Protein AF-A0A353V825-F1 (afdb_monomer_lite)

Foldseek 3Di:
DQEDEAACCVPVNPCLVVCLVPVPNGAYEYAQFELPDPDGDDPVSSVVSVVSSCVRDPPVRYDYDHRDDND

Sequence (71 aa):
ADQFVLEFAGREMSELDVWKRHGTGRELGAGVVDVKGFNQDTTEDVARRIRRVLEVCPAEKLTVNPDCGFG

Radius of gyration: 11.61 Å; chains: 1; bounding box: 31×20×30 Å

Secondary structure (DSSP, 8-state):
--EEEEE-TTTTTTTHHHHHHH-TTSEEEEEEE-SS-SSPPPHHHHHHHHHHHHTTS-GGGEEEEESS---

pLDDT: mean 91.05, std 6.8, range [61.03, 97.44]

Structure (mmCIF, N/CA/C/O backbone):
data_AF-A0A353V825-F1
#
_entry.id   AF-A0A353V825-F1
#
loop_
_atom_site.group_PDB
_atom_site.id
_atom_site.type_symbol
_atom_site.label_atom_id
_atom_site.label_alt_id
_atom_site.label_comp_id
_atom_site.label_asym_id
_atom_site.label_entity_id
_atom_site.label_seq_id
_atom_site.pdbx_PDB_ins_code
_atom_site.Cartn_x
_atom_site.Cartn_y
_atom_site.Cartn_z
_atom_site.occupancy
_atom_site.B_iso_or_equiv
_atom_site.auth_seq_id
_atom_site.auth_comp_id
_atom_site.auth_asym_id
_atom_site.auth_atom_id
_atom_site.pdbx_PDB_model_num
ATOM 1 N N . ALA A 1 1 ? -1.572 -11.688 15.957 1.00 61.03 1 ALA A N 1
ATOM 2 C CA . ALA A 1 1 ? -0.909 -10.844 14.951 1.00 61.03 1 ALA A CA 1
ATOM 3 C C . ALA A 1 1 ? -1.816 -9.657 14.712 1.00 61.03 1 ALA A C 1
ATOM 5 O O . ALA A 1 1 ? -2.981 -9.870 14.388 1.00 61.03 1 ALA A O 1
ATOM 6 N N . ASP A 1 2 ? -1.307 -8.454 14.950 1.00 85.19 2 ASP A N 1
ATOM 7 C CA . ASP A 1 2 ? -2.094 -7.213 14.948 1.00 85.19 2 ASP A CA 1
ATOM 8 C C . ASP A 1 2 ? -2.115 -6.532 13.564 1.00 85.19 2 ASP A C 1
ATOM 10 O O . ASP A 1 2 ? -3.009 -5.740 13.260 1.00 85.19 2 ASP A O 1
ATOM 14 N N . GLN A 1 3 ? -1.194 -6.944 12.685 1.00 90.50 3 GLN A N 1
ATOM 15 C CA . GLN A 1 3 ? -1.023 -6.445 11.325 1.00 90.50 3 GLN A CA 1
ATOM 16 C C . GLN A 1 3 ? -1.047 -7.585 10.297 1.00 90.50 3 GLN A C 1
ATOM 18 O O . GLN A 1 3 ? -0.471 -8.654 10.520 1.00 90.50 3 GLN A O 1
ATOM 23 N N . PHE A 1 4 ? -1.688 -7.342 9.152 1.00 93.38 4 PHE A N 1
ATOM 24 C CA . PHE A 1 4 ? -1.656 -8.215 7.975 1.00 93.38 4 PHE A CA 1
ATOM 25 C C . PHE A 1 4 ? -0.865 -7.545 6.853 1.00 93.38 4 PHE A C 1
ATOM 27 O O . PHE A 1 4 ? -1.093 -6.372 6.575 1.00 93.38 4 PHE A O 1
ATOM 34 N N . VAL A 1 5 ? 0.024 -8.287 6.189 1.00 92.94 5 VAL A N 1
ATOM 35 C CA . VAL A 1 5 ? 0.807 -7.795 5.044 1.00 92.94 5 VAL A CA 1
ATOM 36 C C . VAL A 1 5 ? 0.281 -8.439 3.766 1.00 92.94 5 VAL A C 1
ATOM 38 O O . VAL A 1 5 ? 0.185 -9.664 3.700 1.00 92.94 5 VAL A O 1
ATOM 41 N N . LEU A 1 6 ? -0.091 -7.623 2.780 1.00 92.94 6 LEU A N 1
ATOM 42 C CA . LEU A 1 6 ? -0.711 -8.062 1.528 1.00 92.94 6 LEU A CA 1
ATOM 43 C C . LEU A 1 6 ? 0.064 -7.534 0.318 1.00 92.94 6 LEU A C 1
ATOM 45 O O . LEU A 1 6 ? 0.497 -6.385 0.322 1.00 92.94 6 LEU A O 1
ATOM 49 N N . GLU A 1 7 ? 0.193 -8.361 -0.720 1.00 92.81 7 GLU A N 1
ATOM 50 C CA . GLU A 1 7 ? 0.748 -7.976 -2.025 1.00 92.81 7 GLU A CA 1
ATOM 51 C C . GLU A 1 7 ? -0.357 -7.331 -2.876 1.00 92.81 7 GLU A C 1
ATOM 53 O O . GLU A 1 7 ? -1.325 -8.014 -3.214 1.00 92.81 7 GLU A O 1
ATOM 58 N N . PHE A 1 8 ? -0.241 -6.044 -3.224 1.00 91.81 8 PHE A N 1
ATOM 59 C CA . PHE A 1 8 ? -1.224 -5.368 -4.085 1.00 91.81 8 PHE A CA 1
ATOM 60 C C . PHE A 1 8 ? -0.673 -5.011 -5.468 1.00 91.81 8 PHE A C 1
ATOM 62 O O . PHE A 1 8 ? -1.462 -4.896 -6.411 1.00 91.81 8 PHE A O 1
ATOM 69 N N . ALA A 1 9 ? 0.641 -4.816 -5.619 1.00 87.50 9 ALA A N 1
ATOM 70 C CA . ALA A 1 9 ? 1.206 -4.312 -6.870 1.00 87.50 9 ALA A CA 1
ATOM 71 C C . ALA A 1 9 ? 1.134 -5.353 -7.995 1.00 87.50 9 ALA A C 1
ATOM 73 O O . ALA A 1 9 ? 0.552 -5.067 -9.043 1.00 87.50 9 ALA A O 1
ATOM 74 N N . GLY A 1 10 ? 1.617 -6.573 -7.749 1.00 83.00 10 GLY A N 1
ATOM 75 C CA . GLY A 1 10 ? 1.586 -7.683 -8.707 1.00 83.00 10 GLY A CA 1
ATOM 76 C C . GLY A 1 10 ? 0.200 -8.307 -8.918 1.00 83.00 10 GLY A C 1
ATOM 77 O O . GLY A 1 10 ? 0.048 -9.218 -9.728 1.00 83.00 10 GLY A O 1
ATOM 78 N N . ARG A 1 11 ? -0.821 -7.843 -8.183 1.00 81.19 11 ARG A N 1
ATOM 79 C CA . ARG A 1 11 ? -2.192 -8.391 -8.191 1.00 81.19 11 ARG A CA 1
ATOM 80 C C . ARG A 1 11 ? -3.250 -7.360 -8.579 1.00 81.19 11 ARG A C 1
ATOM 82 O O . ARG A 1 11 ? -4.424 -7.495 -8.243 1.00 81.19 11 ARG A O 1
ATOM 89 N N . GLU A 1 12 ? -2.823 -6.301 -9.266 1.00 84.00 12 GLU A N 1
ATOM 90 C CA . GLU A 1 12 ? -3.690 -5.242 -9.798 1.00 84.00 12 GLU A CA 1
ATOM 91 C C . GLU A 1 12 ? -4.634 -4.616 -8.750 1.00 84.00 12 GLU A C 1
ATOM 93 O O . GLU A 1 12 ? -5.709 -4.114 -9.079 1.00 84.00 12 GLU A O 1
ATOM 98 N N . MET A 1 13 ? -4.217 -4.588 -7.479 1.00 89.50 13 MET A N 1
ATOM 99 C CA . MET A 1 13 ? -5.007 -4.103 -6.340 1.00 89.50 13 MET A CA 1
ATOM 100 C C . MET A 1 13 ? -6.303 -4.894 -6.058 1.00 89.50 13 MET A C 1
ATOM 102 O O . MET A 1 13 ? -7.189 -4.375 -5.374 1.00 89.50 13 MET A O 1
ATOM 106 N N . SER A 1 14 ? -6.442 -6.127 -6.555 1.00 84.25 14 SER A N 1
ATOM 107 C C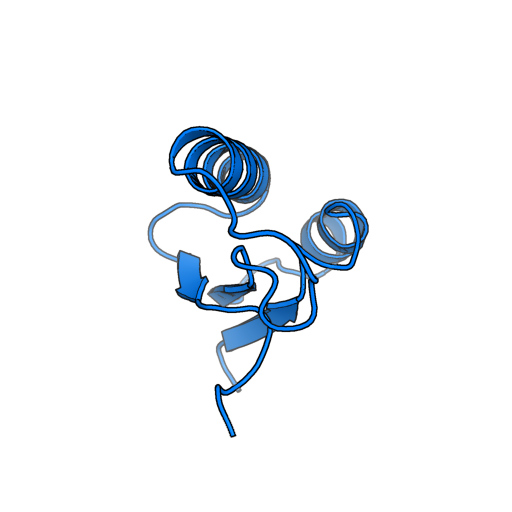A . SER A 1 14 ? -7.678 -6.923 -6.427 1.00 84.25 14 SER A CA 1
ATOM 108 C C . SER A 1 14 ? -8.074 -7.229 -4.971 1.00 84.25 14 SER A C 1
ATOM 110 O O . SER A 1 14 ? -9.246 -7.393 -4.635 1.00 84.25 14 SER A O 1
ATOM 112 N N . GLU A 1 15 ? -7.097 -7.224 -4.069 1.00 85.06 15 GLU A N 1
ATOM 113 C CA . GLU A 1 15 ? -7.243 -7.522 -2.648 1.00 85.06 15 GLU A CA 1
ATOM 114 C C . GLU A 1 15 ? -7.889 -6.379 -1.852 1.00 85.06 15 GLU A C 1
ATOM 116 O O . GLU A 1 15 ? -8.272 -6.585 -0.698 1.00 85.06 15 GLU A O 1
ATOM 121 N N . LEU A 1 16 ? -8.040 -5.179 -2.432 1.00 89.94 16 LEU A N 1
ATOM 122 C CA . LEU A 1 16 ? -8.642 -4.036 -1.733 1.00 89.94 16 LEU A CA 1
ATOM 123 C C . LEU A 1 16 ? -10.082 -4.330 -1.298 1.00 89.94 16 LEU A C 1
ATOM 125 O O . LEU A 1 16 ? -10.481 -3.966 -0.190 1.00 89.94 16 LEU A O 1
ATOM 129 N N . ASP A 1 17 ? -10.845 -5.045 -2.126 1.00 87.88 17 ASP A N 1
ATOM 130 C CA . ASP A 1 17 ? -12.218 -5.441 -1.801 1.00 87.88 17 ASP A CA 1
ATOM 131 C C . ASP A 1 17 ? -12.273 -6.441 -0.643 1.00 87.88 17 ASP A C 1
ATOM 133 O O . ASP A 1 17 ? -13.189 -6.402 0.185 1.00 87.88 17 ASP A O 1
ATOM 137 N N . VAL A 1 18 ? -11.277 -7.325 -0.556 1.00 89.44 18 VAL A N 1
ATOM 138 C CA . VAL A 1 18 ? -11.138 -8.280 0.549 1.00 89.44 18 VAL A CA 1
ATOM 139 C C . VAL A 1 18 ? -10.783 -7.530 1.829 1.00 89.44 18 VAL A C 1
ATOM 141 O O . VAL A 1 18 ? -11.417 -7.742 2.866 1.00 89.44 18 VAL A O 1
ATOM 144 N N . TRP A 1 19 ? -9.828 -6.599 1.752 1.00 92.88 19 TRP A N 1
ATOM 145 C CA . TRP A 1 19 ? -9.452 -5.760 2.886 1.00 92.88 19 TRP A CA 1
ATOM 146 C C . TRP A 1 19 ? -10.639 -4.947 3.405 1.00 92.88 19 TRP A C 1
ATOM 148 O O . TRP A 1 19 ? -10.914 -4.953 4.603 1.00 92.88 19 TRP A O 1
ATOM 158 N N . LYS A 1 20 ? -11.420 -4.331 2.515 1.00 90.62 20 LYS A N 1
ATOM 159 C CA . LYS A 1 20 ? -12.606 -3.550 2.889 1.00 90.62 20 LYS A CA 1
ATOM 160 C C . LYS A 1 20 ? -13.637 -4.363 3.685 1.00 90.62 20 LYS A C 1
ATOM 162 O O . LYS A 1 20 ? -14.329 -3.805 4.531 1.00 90.62 20 LYS A O 1
ATOM 167 N N . ARG A 1 21 ? -13.738 -5.674 3.435 1.00 89.81 21 ARG A N 1
ATOM 168 C CA . ARG A 1 21 ? -14.671 -6.579 4.133 1.00 89.81 21 ARG A CA 1
ATOM 169 C C . ARG A 1 21 ? -14.128 -7.127 5.453 1.00 89.81 21 ARG A C 1
ATOM 171 O O . ARG A 1 21 ? -14.919 -7.435 6.339 1.00 89.81 21 ARG A O 1
ATOM 178 N N . HIS A 1 22 ? -12.810 -7.288 5.579 1.00 89.25 22 HIS A N 1
ATOM 179 C CA . HIS A 1 22 ? -12.208 -8.080 6.664 1.00 89.25 22 HIS A CA 1
ATOM 180 C C . HIS A 1 22 ? -11.139 -7.348 7.492 1.00 89.25 22 HIS A C 1
ATOM 182 O O . HIS A 1 22 ? -10.710 -7.865 8.524 1.00 89.25 22 HIS A O 1
ATOM 188 N N . GLY A 1 23 ? -10.708 -6.161 7.068 1.00 87.94 23 GLY A N 1
ATOM 189 C CA . GLY A 1 23 ? -9.631 -5.383 7.686 1.00 87.94 23 GLY A CA 1
ATOM 190 C C . GLY A 1 23 ? -10.043 -4.592 8.929 1.00 87.94 23 GLY A C 1
A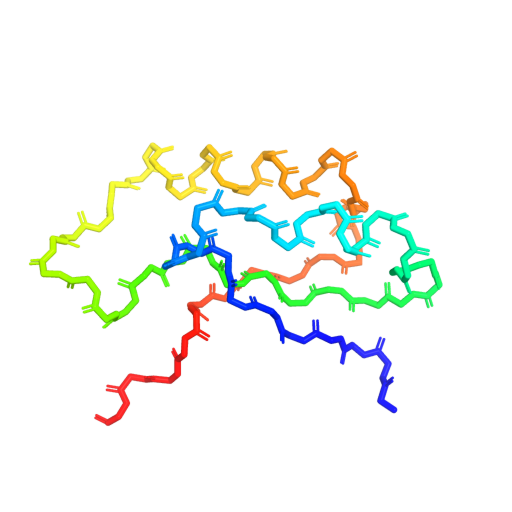TOM 191 O O . GLY A 1 23 ? -9.203 -3.963 9.570 1.00 87.94 23 GLY A O 1
ATOM 192 N N . THR A 1 24 ? -11.327 -4.599 9.299 1.00 88.38 24 THR A N 1
ATOM 193 C CA . THR A 1 24 ? -11.830 -3.808 10.428 1.00 88.38 24 THR A CA 1
ATOM 194 C C . THR A 1 24 ? -11.105 -4.161 11.728 1.00 88.38 24 THR A C 1
ATOM 196 O O . THR A 1 24 ? -11.039 -5.321 12.132 1.00 88.38 24 THR A O 1
ATOM 199 N N . GLY A 1 25 ? -10.573 -3.132 12.394 1.00 88.69 25 GLY A N 1
ATOM 200 C CA . GLY A 1 25 ? -9.874 -3.265 13.675 1.00 88.69 25 GLY A CA 1
ATOM 201 C C . GLY A 1 25 ? -8.427 -3.760 13.584 1.00 88.69 25 GLY A C 1
ATOM 202 O O . GLY A 1 25 ? -7.832 -3.988 14.629 1.00 88.69 25 GLY A O 1
ATOM 203 N N . ARG A 1 26 ? -7.862 -3.909 12.380 1.00 92.75 26 ARG A N 1
ATOM 204 C CA . ARG A 1 26 ? -6.505 -4.433 12.147 1.00 92.75 26 ARG A CA 1
ATOM 205 C C . ARG A 1 26 ? -5.627 -3.401 11.441 1.00 92.75 26 ARG A C 1
ATOM 207 O O . ARG A 1 26 ? -6.146 -2.464 10.832 1.00 92.75 26 ARG A O 1
ATOM 214 N N . GLU A 1 27 ? -4.315 -3.595 11.504 1.00 95.62 27 GLU A N 1
ATOM 215 C CA . GLU A 1 27 ? -3.336 -2.816 10.739 1.00 95.62 27 GLU A CA 1
ATOM 216 C C . GLU A 1 27 ? -3.013 -3.485 9.396 1.00 95.62 27 GLU A C 1
ATOM 218 O O . GLU A 1 27 ? -3.067 -4.715 9.267 1.00 95.62 27 GLU A O 1
ATOM 223 N N . LEU A 1 28 ? -2.669 -2.673 8.395 1.00 96.00 28 LEU A N 1
ATOM 224 C CA . LEU A 1 28 ? -2.332 -3.117 7.043 1.00 96.00 28 LEU A CA 1
ATOM 225 C C . LEU A 1 28 ? -0.881 -2.781 6.705 1.00 96.00 28 LEU A C 1
ATOM 227 O O . LEU A 1 28 ? -0.474 -1.625 6.763 1.00 96.00 28 LEU A O 1
ATOM 231 N N . GLY A 1 29 ? -0.111 -3.782 6.293 1.00 96.56 29 GLY A N 1
ATOM 232 C CA . GLY A 1 29 ? 1.071 -3.607 5.454 1.00 96.56 29 GLY A CA 1
ATOM 233 C C . GLY A 1 29 ? 0.672 -3.745 3.987 1.00 96.56 29 GLY A C 1
ATOM 234 O O . GLY A 1 29 ? 0.286 -4.832 3.553 1.00 96.56 29 GLY A O 1
ATOM 235 N N . ALA A 1 30 ? 0.720 -2.652 3.233 1.00 96.69 30 ALA A N 1
ATOM 236 C CA . ALA A 1 30 ? 0.400 -2.653 1.815 1.00 96.69 30 ALA A CA 1
ATOM 237 C C . ALA A 1 30 ? 1.657 -2.776 0.950 1.00 96.69 30 ALA A C 1
ATOM 239 O O . ALA A 1 30 ? 2.439 -1.829 0.831 1.00 96.69 30 ALA A O 1
ATOM 240 N N . GLY A 1 31 ? 1.791 -3.927 0.293 1.00 96.38 31 GLY A N 1
ATOM 241 C CA . GLY A 1 31 ? 2.705 -4.161 -0.815 1.00 96.38 31 GLY A CA 1
ATOM 242 C C . GLY A 1 31 ? 2.297 -3.320 -2.019 1.00 96.38 31 GLY A C 1
ATOM 243 O O . GLY A 1 31 ? 1.270 -3.582 -2.635 1.00 96.38 31 GLY A O 1
ATOM 244 N N . VAL A 1 32 ? 3.046 -2.262 -2.326 1.00 96.12 32 VAL A N 1
ATOM 245 C CA . VAL A 1 32 ? 2.732 -1.337 -3.440 1.00 96.12 32 VAL A CA 1
ATOM 246 C C . VAL A 1 32 ? 3.844 -1.245 -4.481 1.00 96.12 32 VAL A C 1
ATOM 248 O O . VAL A 1 32 ? 3.708 -0.491 -5.448 1.00 96.12 32 VAL A O 1
ATOM 251 N N . VAL A 1 33 ? 4.913 -2.018 -4.292 1.00 94.88 33 VAL A N 1
ATOM 252 C CA . VAL A 1 33 ? 6.023 -2.163 -5.237 1.00 94.88 33 VAL A CA 1
ATOM 253 C C . VAL A 1 33 ? 6.080 -3.612 -5.701 1.00 94.88 33 VAL A C 1
ATOM 255 O O . VAL A 1 33 ? 6.222 -4.514 -4.870 1.00 94.88 33 VAL A O 1
ATOM 258 N N . 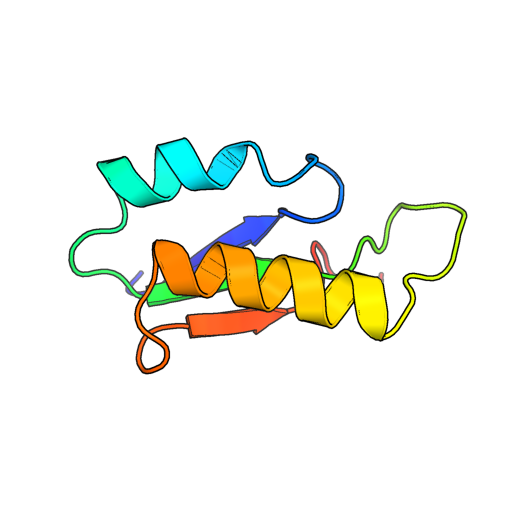ASP A 1 34 ? 5.983 -3.823 -7.012 1.00 92.88 34 ASP A N 1
ATOM 259 C CA . ASP A 1 34 ? 6.081 -5.148 -7.619 1.00 92.88 34 ASP A CA 1
ATOM 260 C C . ASP A 1 34 ? 7.556 -5.534 -7.779 1.00 92.88 34 ASP A C 1
ATOM 262 O O . ASP A 1 34 ? 8.248 -5.108 -8.700 1.00 92.88 34 ASP A O 1
ATOM 266 N N . VAL A 1 35 ? 8.044 -6.358 -6.855 1.00 89.88 35 VAL A N 1
ATOM 267 C CA . VAL A 1 35 ? 9.429 -6.859 -6.869 1.00 89.88 35 VAL A CA 1
ATOM 268 C C . VAL A 1 35 ? 9.641 -8.032 -7.830 1.00 89.88 35 VAL A C 1
ATOM 270 O O . VAL A 1 35 ? 10.774 -8.470 -8.015 1.00 89.88 35 VAL A O 1
ATOM 273 N N . LYS A 1 36 ? 8.564 -8.574 -8.414 1.00 88.12 36 LYS A N 1
ATOM 274 C CA . LYS A 1 36 ? 8.596 -9.708 -9.352 1.00 88.12 36 LYS A CA 1
ATOM 275 C C . LYS A 1 36 ? 8.435 -9.243 -10.807 1.00 88.12 36 LYS A C 1
ATOM 277 O O . LYS A 1 36 ? 8.698 -10.017 -11.727 1.00 88.12 36 LYS A O 1
ATOM 282 N N . GLY A 1 37 ? 7.999 -8.001 -11.010 1.00 84.81 37 GLY A N 1
ATOM 283 C CA . GLY A 1 37 ? 7.828 -7.375 -12.312 1.00 84.81 37 GLY A CA 1
ATOM 284 C C . GLY A 1 37 ? 9.148 -7.161 -13.058 1.00 84.81 37 GLY A C 1
ATOM 285 O O . GLY A 1 37 ? 10.191 -6.879 -12.475 1.00 84.81 37 GLY A O 1
ATOM 286 N N . PHE A 1 38 ? 9.096 -7.260 -14.389 1.00 84.62 38 PHE A N 1
ATOM 287 C CA . PHE A 1 38 ? 10.247 -6.997 -15.266 1.00 84.62 38 PHE A CA 1
ATOM 288 C C . PHE A 1 38 ? 10.540 -5.502 -15.459 1.00 84.62 38 PHE A C 1
ATOM 290 O O . PHE A 1 38 ? 11.615 -5.144 -15.937 1.00 84.62 38 PHE A O 1
ATOM 297 N N . ASN A 1 39 ? 9.583 -4.638 -15.116 1.00 86.44 39 ASN A N 1
ATOM 298 C CA . ASN A 1 39 ? 9.690 -3.191 -15.255 1.00 86.44 39 ASN A CA 1
ATOM 299 C C . ASN A 1 39 ? 9.792 -2.539 -13.879 1.00 86.44 39 ASN A C 1
ATOM 301 O O . ASN A 1 39 ? 9.132 -2.965 -12.935 1.00 86.44 39 ASN A O 1
ATOM 305 N N . GLN A 1 40 ? 10.578 -1.468 -13.793 1.00 89.06 40 GLN A N 1
ATOM 306 C CA . GLN A 1 40 ? 10.635 -0.652 -12.590 1.00 89.06 40 GLN A CA 1
ATOM 307 C C . GLN A 1 40 ? 9.329 0.133 -12.424 1.00 89.06 40 GLN A C 1
ATOM 309 O O . GLN A 1 40 ? 8.880 0.805 -13.353 1.00 89.06 40 GLN A O 1
ATOM 314 N N . ASP A 1 41 ? 8.752 0.077 -11.227 1.00 91.31 41 ASP A N 1
ATOM 315 C CA . ASP A 1 41 ? 7.616 0.917 -10.867 1.00 91.31 41 ASP A CA 1
ATOM 316 C C . ASP A 1 41 ? 8.003 2.402 -10.863 1.00 91.31 41 ASP A C 1
ATOM 318 O O . ASP A 1 41 ? 9.042 2.796 -10.325 1.00 91.31 41 ASP A O 1
ATOM 322 N N . THR A 1 42 ? 7.132 3.240 -11.425 1.00 95.31 42 THR A N 1
ATOM 323 C CA . THR A 1 42 ? 7.297 4.696 -11.369 1.00 95.31 42 THR A CA 1
ATOM 324 C C . THR A 1 42 ? 6.847 5.253 -10.019 1.00 95.31 42 THR A C 1
ATOM 326 O O . THR A 1 42 ? 6.023 4.664 -9.310 1.00 95.31 42 THR A O 1
ATOM 329 N N . THR A 1 43 ? 7.342 6.440 -9.665 1.00 96.38 43 THR A N 1
ATOM 330 C CA . THR A 1 43 ? 6.875 7.176 -8.480 1.00 96.38 43 THR A CA 1
ATOM 331 C C . THR A 1 43 ? 5.370 7.440 -8.523 1.00 96.38 43 THR A C 1
ATOM 333 O O . THR A 1 43 ? 4.682 7.369 -7.501 1.00 96.38 43 THR A O 1
ATOM 336 N N . GLU A 1 44 ? 4.841 7.697 -9.714 1.00 96.81 44 GLU A N 1
ATOM 337 C CA . GLU A 1 44 ? 3.439 7.961 -9.998 1.00 96.81 44 GLU A CA 1
ATOM 338 C C . GLU A 1 44 ? 2.582 6.716 -9.754 1.00 96.81 44 GLU A C 1
ATOM 340 O O . GLU A 1 44 ? 1.521 6.818 -9.130 1.00 96.81 44 GLU A O 1
ATOM 345 N N . ASP A 1 45 ? 3.051 5.543 -10.186 1.00 94.38 45 ASP A N 1
ATOM 346 C CA . ASP A 1 45 ? 2.368 4.269 -9.964 1.00 94.38 45 ASP A CA 1
ATOM 347 C C . ASP A 1 45 ? 2.291 3.923 -8.483 1.00 94.38 45 ASP A C 1
ATOM 349 O O . ASP A 1 45 ? 1.200 3.651 -7.972 1.00 94.38 45 ASP A O 1
ATOM 353 N N . VAL A 1 46 ? 3.413 4.018 -7.768 1.00 96.31 46 VAL A N 1
ATOM 354 C CA . VAL A 1 46 ? 3.455 3.764 -6.323 1.00 96.31 46 VAL A CA 1
ATOM 355 C C . VAL A 1 46 ? 2.517 4.721 -5.585 1.00 96.31 46 VAL A C 1
ATOM 357 O O . VAL A 1 46 ? 1.663 4.287 -4.809 1.00 96.31 46 VAL A O 1
ATOM 360 N N . ALA A 1 47 ? 2.590 6.022 -5.876 1.00 97.31 47 ALA A N 1
ATOM 361 C CA . ALA A 1 47 ? 1.720 7.011 -5.247 1.00 97.31 47 ALA A CA 1
ATOM 362 C C . ALA A 1 47 ? 0.233 6.769 -5.566 1.00 97.31 47 ALA A C 1
ATOM 364 O O . ALA A 1 47 ? -0.630 6.959 -4.707 1.00 97.31 47 ALA A O 1
ATOM 365 N N . ARG A 1 48 ? -0.101 6.347 -6.791 1.00 96.81 48 ARG A N 1
ATOM 366 C CA . ARG A 1 48 ? -1.471 5.982 -7.186 1.00 96.81 48 ARG A CA 1
ATOM 367 C C . ARG A 1 48 ? -1.979 4.771 -6.403 1.00 96.81 48 ARG A C 1
ATOM 369 O O . ARG A 1 48 ? -3.119 4.799 -5.941 1.00 96.81 48 ARG A O 1
ATOM 376 N N . ARG A 1 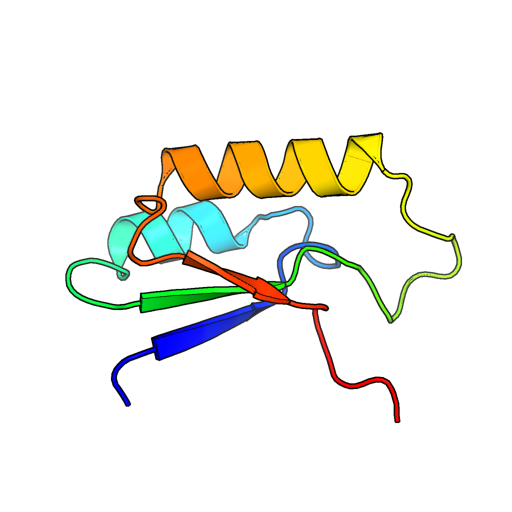49 ? -1.152 3.739 -6.217 1.00 96.81 49 ARG A N 1
ATOM 377 C CA . ARG A 1 49 ? -1.507 2.548 -5.428 1.00 96.81 49 ARG A CA 1
ATOM 378 C C . ARG A 1 49 ? -1.720 2.896 -3.955 1.00 96.81 49 ARG A C 1
ATOM 380 O O . ARG A 1 49 ? -2.751 2.523 -3.406 1.00 96.81 49 ARG A O 1
ATOM 387 N N . ILE A 1 50 ? -0.834 3.691 -3.349 1.00 97.38 50 ILE A N 1
ATOM 388 C CA . ILE A 1 50 ? -0.988 4.157 -1.958 1.00 97.38 50 ILE A CA 1
ATOM 389 C C . ILE A 1 50 ? -2.311 4.912 -1.775 1.00 97.38 50 ILE A C 1
ATOM 391 O O . ILE A 1 50 ? -3.056 4.623 -0.842 1.00 97.38 50 ILE A O 1
ATOM 395 N N . ARG A 1 51 ? -2.647 5.838 -2.685 1.00 97.44 51 ARG A N 1
ATOM 396 C CA . ARG A 1 51 ? -3.919 6.579 -2.617 1.00 97.44 51 ARG A CA 1
ATOM 397 C C . ARG A 1 51 ? -5.134 5.653 -2.654 1.00 97.44 51 ARG A C 1
ATOM 399 O O . ARG A 1 51 ? -6.053 5.867 -1.877 1.00 97.44 51 ARG A O 1
ATOM 406 N N . ARG A 1 52 ? -5.109 4.599 -3.476 1.00 96.19 52 ARG A N 1
ATOM 407 C CA . ARG A 1 52 ? -6.178 3.585 -3.499 1.00 96.19 52 ARG A CA 1
ATOM 408 C C . ARG A 1 52 ? -6.281 2.803 -2.190 1.00 96.19 52 ARG A C 1
ATOM 410 O O . ARG A 1 52 ? -7.384 2.520 -1.742 1.00 96.19 52 ARG A O 1
ATOM 417 N N . VAL A 1 53 ? -5.158 2.467 -1.554 1.00 96.38 53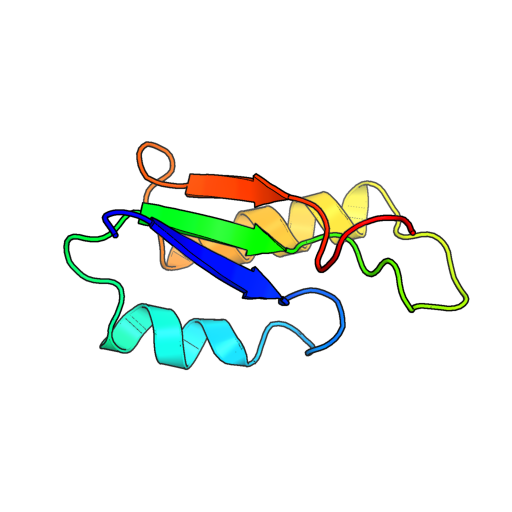 VAL A N 1
ATOM 418 C CA . VAL A 1 53 ? -5.180 1.802 -0.237 1.00 96.38 53 VAL A CA 1
ATOM 419 C C . VAL A 1 53 ? -5.799 2.716 0.825 1.00 96.38 53 VAL A C 1
ATOM 421 O O . VAL A 1 53 ? -6.591 2.255 1.645 1.00 96.38 53 VAL A O 1
ATOM 424 N N . LEU A 1 54 ? -5.503 4.017 0.777 1.00 96.25 54 LEU A N 1
ATOM 425 C CA . LEU A 1 54 ? -6.056 5.009 1.706 1.00 96.25 54 LEU A CA 1
ATOM 426 C C . LEU A 1 54 ? -7.581 5.184 1.594 1.00 96.25 54 LEU A C 1
ATOM 428 O O . LEU A 1 54 ? -8.208 5.664 2.534 1.00 96.25 54 LEU A O 1
ATOM 432 N N . GLU A 1 55 ? -8.205 4.759 0.492 1.00 95.00 55 GLU A N 1
ATOM 433 C CA . GLU A 1 55 ? -9.671 4.738 0.359 1.00 95.00 55 GLU A CA 1
ATOM 434 C C . GLU A 1 55 ? -10.331 3.670 1.254 1.00 95.00 55 GLU A C 1
ATOM 436 O O . GLU A 1 55 ? -11.533 3.742 1.522 1.00 95.00 55 GLU A O 1
ATOM 441 N N . VAL A 1 56 ? -9.568 2.669 1.714 1.00 93.75 56 VAL A N 1
ATOM 442 C CA . VAL A 1 56 ? -10.077 1.515 2.483 1.00 93.75 56 VAL A CA 1
ATOM 443 C C . VAL A 1 56 ? -9.338 1.258 3.800 1.00 93.75 56 VAL A C 1
ATOM 445 O O . VAL A 1 56 ? -9.790 0.443 4.606 1.00 93.75 56 VAL A O 1
ATOM 448 N N . CYS A 1 57 ? -8.212 1.928 4.041 1.00 94.62 57 CYS A N 1
ATOM 449 C CA . CYS A 1 57 ? -7.419 1.822 5.260 1.00 94.62 57 CYS A CA 1
ATOM 450 C C . CYS A 1 57 ? -7.014 3.226 5.733 1.00 94.62 57 CYS A C 1
ATOM 452 O O . CYS A 1 57 ? -6.440 3.979 4.946 1.00 94.62 57 CYS A O 1
ATOM 454 N N . PRO A 1 58 ? -7.294 3.605 6.991 1.00 94.62 58 PRO A N 1
ATOM 455 C CA . PRO A 1 58 ? -6.899 4.912 7.491 1.00 94.62 58 PRO A CA 1
ATOM 456 C C . PRO A 1 58 ? -5.372 4.989 7.656 1.00 94.62 58 PRO A C 1
ATOM 458 O O . PRO A 1 58 ? -4.717 3.992 7.970 1.00 94.62 58 PRO A O 1
ATOM 461 N N . ALA A 1 59 ? -4.801 6.174 7.425 1.00 96.19 59 ALA A N 1
ATOM 462 C CA . ALA A 1 59 ? -3.353 6.365 7.313 1.00 96.19 59 ALA A CA 1
ATOM 463 C C . ALA A 1 59 ? -2.586 5.939 8.575 1.00 96.19 59 ALA A C 1
ATOM 465 O O . ALA A 1 59 ? -1.490 5.400 8.476 1.00 96.19 59 ALA A O 1
ATOM 466 N N . GLU A 1 60 ? -3.172 6.124 9.758 1.00 95.88 60 GLU A N 1
ATOM 467 C CA . GLU A 1 60 ? -2.569 5.752 11.038 1.00 95.88 60 GLU A CA 1
ATOM 468 C C . GLU A 1 60 ? -2.455 4.235 11.260 1.00 95.88 60 GLU A C 1
ATOM 470 O O . GLU A 1 60 ? -1.743 3.811 12.165 1.00 95.88 60 GLU A O 1
ATOM 475 N N . LYS A 1 61 ? -3.134 3.418 10.442 1.00 95.25 61 LYS A N 1
ATOM 476 C CA . LYS A 1 61 ? -3.073 1.945 10.476 1.00 95.25 61 LYS A CA 1
ATOM 477 C C . LYS A 1 61 ? -2.390 1.347 9.248 1.00 95.25 61 LYS A C 1
ATOM 479 O O . LYS A 1 61 ? -2.448 0.132 9.051 1.00 95.25 61 LYS A O 1
ATOM 484 N N . LEU A 1 62 ? -1.792 2.190 8.407 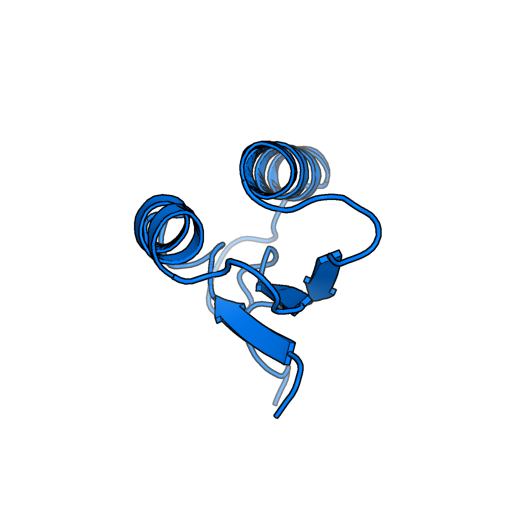1.00 96.50 62 LEU A N 1
ATOM 485 C CA . LEU A 1 62 ? -1.194 1.799 7.140 1.00 96.50 62 LEU A CA 1
ATOM 486 C C . LEU A 1 62 ? 0.331 1.898 7.204 1.00 96.50 62 LEU A C 1
ATOM 488 O O . LEU A 1 62 ? 0.896 2.974 7.376 1.00 96.50 62 LEU A O 1
ATOM 492 N N . THR A 1 63 ? 0.999 0.775 6.966 1.00 96.94 63 THR A N 1
ATOM 493 C CA . THR A 1 63 ? 2.416 0.728 6.594 1.00 96.94 63 THR A CA 1
ATOM 494 C C . THR A 1 63 ? 2.530 0.421 5.106 1.00 96.94 63 THR A C 1
ATOM 496 O O . THR A 1 63 ? 1.748 -0.359 4.566 1.00 96.94 63 THR A O 1
ATOM 499 N N . VAL A 1 64 ? 3.511 1.020 4.436 1.00 96.56 64 VAL A N 1
ATOM 500 C CA . VAL A 1 64 ? 3.795 0.780 3.017 1.00 96.56 64 VAL A CA 1
ATOM 501 C C . VAL A 1 64 ? 5.047 -0.086 2.892 1.00 96.56 64 VAL A C 1
ATOM 503 O O . VAL A 1 64 ? 6.057 0.198 3.534 1.00 96.56 64 VAL A O 1
ATOM 506 N N . ASN A 1 65 ? 4.992 -1.128 2.063 1.00 95.38 65 ASN A N 1
ATOM 507 C CA . ASN A 1 65 ? 6.079 -2.085 1.855 1.00 95.38 65 ASN A CA 1
ATOM 508 C C . ASN A 1 65 ? 6.183 -2.517 0.375 1.00 95.38 65 ASN A C 1
ATOM 510 O O . ASN A 1 65 ? 5.285 -2.233 -0.422 1.00 95.38 65 ASN A O 1
ATOM 514 N N . PRO A 1 66 ? 7.279 -3.182 -0.033 1.00 93.62 66 PRO A N 1
ATOM 515 C CA . PRO A 1 66 ? 7.298 -3.982 -1.260 1.00 93.62 66 PRO A CA 1
ATOM 516 C C . PRO A 1 66 ? 6.407 -5.222 -1.129 1.00 93.62 66 PRO A C 1
ATOM 518 O O . PRO A 1 66 ? 6.192 -5.694 -0.013 1.00 93.62 66 PRO A O 1
ATOM 521 N N . ASP A 1 67 ? 5.917 -5.769 -2.247 1.00 91.06 67 ASP A N 1
ATOM 522 C CA . ASP A 1 67 ? 5.084 -6.984 -2.239 1.00 91.06 67 ASP A CA 1
ATOM 523 C C . ASP A 1 67 ? 5.785 -8.148 -1.514 1.00 91.06 67 ASP A C 1
ATOM 525 O O . ASP A 1 67 ? 5.193 -8.807 -0.666 1.00 91.06 67 ASP A O 1
ATOM 529 N N . CYS A 1 68 ? 7.076 -8.363 -1.769 1.00 90.12 68 CYS A N 1
ATOM 530 C CA . CYS A 1 68 ? 7.843 -9.432 -1.133 1.00 90.12 68 CYS A CA 1
ATOM 531 C C . CYS A 1 68 ? 9.248 -8.958 -0.733 1.00 90.12 68 CYS A C 1
ATOM 533 O O . CYS A 1 68 ? 9.654 -7.834 -1.033 1.00 90.12 68 CYS A O 1
ATOM 535 N N . GLY A 1 69 ? 9.993 -9.826 -0.044 1.00 83.19 69 GLY A N 1
ATOM 536 C CA . GLY A 1 69 ? 11.409 -9.605 0.243 1.00 83.19 69 GLY A CA 1
ATOM 537 C C . GLY A 1 69 ? 12.261 -9.627 -1.029 1.00 83.19 69 GLY A C 1
ATOM 538 O O . GLY A 1 69 ? 11.875 -10.216 -2.036 1.00 83.19 69 GLY A O 1
ATOM 539 N N . PHE A 1 70 ? 13.432 -8.994 -0.966 1.00 77.19 70 PHE A N 1
ATOM 540 C CA . PHE A 1 70 ? 14.313 -8.822 -2.127 1.00 77.19 70 PHE A CA 1
ATOM 541 C C . PHE A 1 70 ? 15.267 -9.989 -2.411 1.00 77.19 70 PHE A C 1
ATOM 543 O O . PHE A 1 70 ? 15.917 -9.937 -3.446 1.00 77.19 70 PHE A O 1
ATOM 550 N N . GLY A 1 71 ? 15.294 -11.025 -1.559 1.00 62.78 71 GLY A N 1
ATOM 551 C CA . GLY A 1 71 ? 16.017 -12.285 -1.799 1.00 62.78 71 GLY A CA 1
ATOM 552 C C . GLY A 1 71 ? 17.532 -12.161 -1.821 1.00 62.78 71 GLY A C 1
ATOM 553 O O . GLY A 1 71 ? 18.075 -11.723 -2.853 1.00 62.78 71 GLY A O 1
#